Protein AF-A0A239M648-F1 (afdb_monomer_lite)

Organism: NCBI:txid1610492

pLDDT: mean 84.53, std 12.31, range [47.03, 95.81]

Radius of gyration: 14.17 Å; chains: 1; bounding box: 32×27×40 Å

Sequence (113 aa):
MEYVDLNTGFYLMGFPDYGEFKRIKQLCQDRYKHIAFAGEFGYMHEIQAKRWARSVPSGYQNYALSLDDYYNSDYIKPRPERIPKGLKSIETAIQELERKAQYKVRYVLIVRK

Secondary structure (DSSP, 8-state):
--EEE-SSSEEEEEESSHHHHHHHHHHHHHTT--EEEEEEGGG--HHHHHHHSPEETTEE--TTS-HHHHHH-TT-PPPPTT--HHHHHHHHHHHHHHHHHTS---EEEEEE-

Foldseek 3Di:
DDWADLVLQKIKDFDQDDVVLVVVVVVCVVVVWDWLDKWFLVPDDLVSLVNRWDADPLGTDQRVDDPVCVVVDPPSDHDDPDDSRSSVNVVSRQVVNCVVVVHHGTIMIMTGD

Structure (mmCIF, N/CA/C/O backbone):
data_AF-A0A239M648-F1
#
_entry.id   AF-A0A239M648-F1
#
loop_
_atom_site.group_PDB
_atom_site.id
_atom_site.type_symbol
_atom_site.label_atom_id
_atom_site.label_alt_id
_atom_site.label_comp_id
_atom_site.label_asym_id
_atom_site.label_entity_id
_atom_site.label_seq_id
_atom_site.pdbx_PDB_ins_code
_atom_site.Cartn_x
_atom_site.Cartn_y
_atom_site.Cartn_z
_atom_site.occupancy
_atom_site.B_iso_or_equiv
_atom_site.auth_seq_id
_atom_site.auth_comp_id
_atom_site.auth_asym_id
_atom_site.auth_atom_id
_atom_site.pdbx_PDB_model_num
ATOM 1 N N . MET A 1 1 ? -15.598 0.357 3.268 1.00 69.31 1 MET A N 1
ATOM 2 C CA . MET A 1 1 ? -14.183 0.600 3.612 1.00 69.31 1 MET A CA 1
ATOM 3 C C . MET A 1 1 ? -13.416 0.420 2.330 1.00 69.31 1 MET A C 1
ATOM 5 O O . MET A 1 1 ? -13.441 -0.680 1.787 1.00 69.31 1 MET A O 1
ATOM 9 N N . GLU A 1 2 ? -12.839 1.501 1.824 1.00 87.12 2 GLU A N 1
ATOM 10 C CA . GLU A 1 2 ? -12.102 1.461 0.567 1.00 87.12 2 GLU A CA 1
ATOM 11 C C . GLU A 1 2 ? -10.785 0.708 0.750 1.00 87.12 2 GLU A C 1
ATOM 13 O O . GLU A 1 2 ? -10.122 0.810 1.785 1.00 87.12 2 GLU A O 1
ATOM 18 N N . TYR A 1 3 ? -10.422 -0.074 -0.259 1.00 90.81 3 TYR A N 1
ATOM 19 C CA . TYR A 1 3 ? -9.147 -0.770 -0.321 1.00 90.81 3 TYR A CA 1
ATOM 20 C C . TYR A 1 3 ? -8.604 -0.735 -1.751 1.00 90.81 3 TYR A C 1
ATOM 22 O O . TYR A 1 3 ? -9.342 -0.577 -2.728 1.00 90.81 3 TYR A O 1
ATOM 30 N N . VAL A 1 4 ? -7.291 -0.899 -1.876 1.00 91.31 4 VAL A N 1
ATOM 31 C CA . VAL A 1 4 ? -6.619 -1.128 -3.153 1.00 91.31 4 VAL A CA 1
ATOM 32 C C . VAL A 1 4 ? -6.053 -2.537 -3.145 1.00 91.31 4 VAL A C 1
ATOM 34 O O . VAL A 1 4 ? -5.381 -2.964 -2.205 1.00 91.31 4 VAL A O 1
ATOM 37 N N . ASP A 1 5 ? -6.368 -3.277 -4.200 1.00 91.12 5 ASP A N 1
ATOM 38 C CA . ASP A 1 5 ? -5.776 -4.574 -4.469 1.00 91.12 5 ASP A CA 1
ATOM 39 C C . ASP A 1 5 ? -4.358 -4.387 -5.012 1.00 91.12 5 ASP A C 1
ATOM 41 O O . ASP A 1 5 ? -4.166 -3.808 -6.081 1.00 91.12 5 ASP A O 1
ATOM 45 N N . LEU A 1 6 ? -3.358 -4.882 -4.278 1.00 90.88 6 LEU A N 1
ATOM 46 C CA . LEU A 1 6 ? -1.962 -4.779 -4.698 1.00 90.88 6 L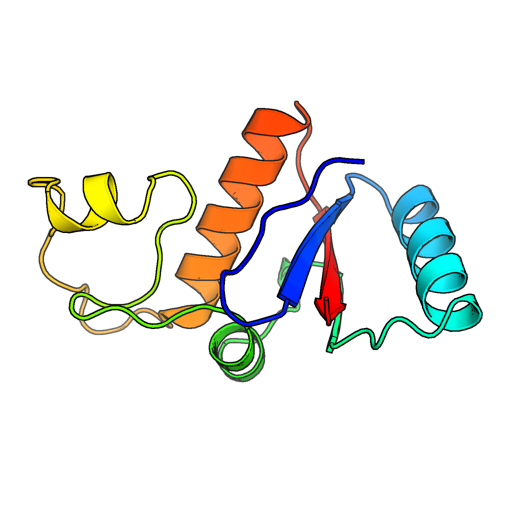EU A CA 1
ATOM 47 C C . LEU A 1 6 ? -1.594 -5.798 -5.792 1.00 90.88 6 LEU A C 1
ATOM 49 O O . LEU A 1 6 ? 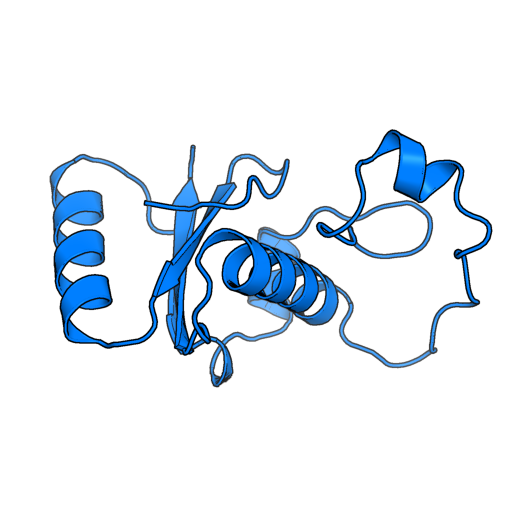-0.474 -5.792 -6.293 1.00 90.88 6 LEU A O 1
ATOM 53 N N . ASN A 1 7 ? -2.513 -6.689 -6.182 1.00 86.81 7 ASN A N 1
ATOM 54 C CA . ASN A 1 7 ? -2.298 -7.753 -7.170 1.00 86.81 7 ASN A CA 1
ATOM 55 C C . ASN A 1 7 ? -1.106 -8.674 -6.841 1.00 86.81 7 ASN A C 1
ATOM 57 O O . ASN A 1 7 ? -0.488 -9.265 -7.724 1.00 86.81 7 ASN A O 1
ATOM 61 N N . THR A 1 8 ? -0.798 -8.803 -5.551 1.00 88.38 8 THR A N 1
ATOM 62 C CA . THR A 1 8 ? 0.283 -9.629 -4.983 1.00 88.38 8 THR A CA 1
ATOM 63 C C . THR A 1 8 ? -0.223 -10.586 -3.901 1.00 88.38 8 THR A C 1
ATOM 65 O O . THR A 1 8 ? 0.564 -11.189 -3.178 1.00 88.38 8 THR A O 1
ATOM 68 N N . GLY A 1 9 ? -1.547 -10.712 -3.749 1.00 89.44 9 GLY A N 1
ATOM 69 C CA . GLY A 1 9 ? -2.155 -11.424 -2.620 1.00 89.44 9 GLY A CA 1
ATOM 70 C C . GLY A 1 9 ? -2.276 -10.573 -1.352 1.00 89.44 9 GLY A C 1
ATOM 71 O O . GLY A 1 9 ? -2.551 -11.114 -0.282 1.00 89.44 9 GLY A O 1
ATOM 72 N N . PHE A 1 10 ? -2.136 -9.250 -1.476 1.00 92.50 10 PHE A N 1
ATOM 73 C CA . PHE A 1 10 ? -2.335 -8.293 -0.392 1.00 92.50 10 PHE A CA 1
ATOM 74 C C . PHE A 1 10 ? -3.363 -7.219 -0.765 1.00 92.50 10 PHE A C 1
ATOM 76 O O . PHE A 1 10 ? -3.443 -6.792 -1.919 1.00 92.50 10 PHE A O 1
ATOM 83 N N . TYR A 1 11 ? -4.119 -6.767 0.231 1.00 93.12 11 TYR A N 1
ATOM 84 C CA . TYR A 1 11 ? -4.938 -5.561 0.169 1.00 93.12 11 TYR A CA 1
ATOM 85 C C . TYR A 1 11 ? -4.271 -4.446 0.971 1.00 93.12 11 TYR A C 1
ATOM 87 O O . TYR A 1 11 ? -3.762 -4.691 2.066 1.00 93.12 11 TYR A O 1
ATOM 95 N N . LEU A 1 12 ? -4.322 -3.227 0.441 1.00 94.56 12 LEU A N 1
ATOM 96 C CA . LEU A 1 12 ? -3.956 -2.001 1.137 1.00 94.56 12 LEU A CA 1
ATOM 97 C C . LEU A 1 12 ? -5.228 -1.268 1.566 1.00 94.56 12 LEU A C 1
ATOM 99 O O . LEU A 1 12 ? -6.079 -0.959 0.734 1.00 94.56 12 LEU A O 1
ATOM 103 N N . MET A 1 13 ? -5.330 -0.966 2.854 1.00 94.56 13 MET A N 1
ATOM 104 C CA . MET A 1 13 ? -6.359 -0.104 3.434 1.00 94.56 13 MET A CA 1
ATOM 105 C C . MET A 1 13 ? -5.691 1.157 3.979 1.00 94.56 13 MET A C 1
ATOM 107 O O . MET A 1 13 ? -4.587 1.085 4.528 1.00 94.56 13 MET A O 1
ATOM 111 N N . GLY A 1 14 ? -6.356 2.298 3.831 1.00 94.25 14 GLY A N 1
ATOM 112 C CA . GLY A 1 14 ? -5.891 3.595 4.317 1.00 94.25 14 GLY A CA 1
ATOM 113 C C . GLY A 1 14 ? -6.878 4.188 5.314 1.00 94.25 14 GLY A C 1
ATOM 114 O O . GLY A 1 14 ? -8.069 3.909 5.232 1.00 94.25 14 GLY A O 1
ATOM 115 N N . PHE A 1 15 ? -6.376 4.988 6.253 1.00 94.75 15 PHE A N 1
ATOM 116 C CA . PHE A 1 15 ? -7.182 5.646 7.280 1.00 94.75 15 PHE A CA 1
ATOM 117 C C . PHE A 1 15 ? -6.676 7.074 7.535 1.00 94.75 15 PHE A C 1
ATOM 119 O O . PHE A 1 15 ? -5.454 7.299 7.525 1.00 94.75 15 PHE A O 1
ATOM 126 N N . PRO A 1 16 ? -7.581 8.037 7.787 1.00 94.00 16 PRO A N 1
ATOM 127 C CA . PRO A 1 16 ? -7.202 9.421 8.059 1.00 94.00 16 PRO A CA 1
ATOM 128 C C . PRO A 1 16 ? -6.723 9.624 9.504 1.00 94.00 16 PRO A C 1
ATOM 130 O O . PRO A 1 16 ? -5.856 10.464 9.751 1.00 94.00 16 PRO A O 1
ATOM 133 N N . ASP A 1 17 ? -7.237 8.836 10.454 1.00 93.88 17 ASP A N 1
ATOM 134 C CA . ASP A 1 17 ? -6.943 8.942 11.882 1.00 93.88 17 ASP A CA 1
ATOM 135 C C . ASP A 1 17 ? -6.611 7.591 12.541 1.00 93.88 17 ASP A C 1
ATOM 137 O O . ASP A 1 17 ? -6.871 6.506 12.013 1.00 93.88 17 ASP A O 1
ATOM 141 N N . TYR A 1 18 ? -6.006 7.675 13.728 1.00 92.00 18 TYR A N 1
ATOM 142 C CA . TYR A 1 18 ? -5.543 6.513 14.483 1.00 92.00 18 TYR A CA 1
ATOM 143 C C . TYR A 1 18 ? -6.686 5.701 15.114 1.00 92.00 18 TYR A C 1
ATOM 145 O O . TYR A 1 18 ? -6.531 4.499 15.339 1.00 92.00 18 TYR A O 1
ATOM 153 N N . GLY A 1 19 ? -7.824 6.330 15.420 1.00 92.94 19 GLY A N 1
ATOM 154 C CA . GLY A 1 19 ? -8.952 5.683 16.085 1.00 92.94 19 GLY A CA 1
ATOM 155 C C . GLY A 1 19 ? -9.585 4.619 15.197 1.00 92.94 19 GLY A C 1
ATOM 156 O O . GLY A 1 19 ? -9.722 3.463 15.614 1.00 92.94 19 GLY A O 1
ATOM 157 N N . GLU A 1 20 ? -9.897 4.978 13.950 1.00 89.75 20 GLU A N 1
ATOM 158 C CA . GLU A 1 20 ? -10.430 4.021 12.978 1.00 89.75 20 GLU A CA 1
ATOM 159 C C . GLU A 1 20 ? -9.402 2.934 12.638 1.00 89.75 20 GLU A C 1
ATOM 161 O O . GLU A 1 20 ? -9.724 1.741 12.681 1.00 89.75 20 GLU A O 1
ATOM 166 N N . PHE A 1 21 ? -8.149 3.330 12.401 1.00 94.12 21 PHE A N 1
ATOM 167 C CA . PHE A 1 21 ? -7.047 2.403 12.153 1.00 94.12 21 PHE A CA 1
ATOM 168 C C . PHE A 1 21 ? -6.914 1.351 13.265 1.00 94.12 21 PHE A C 1
ATOM 170 O O . PHE A 1 21 ? -6.847 0.153 12.982 1.00 94.12 21 PHE A O 1
ATOM 177 N N . LYS A 1 22 ? -6.922 1.771 14.538 1.00 93.81 22 LYS A N 1
ATOM 178 C CA . LYS A 1 22 ? -6.806 0.868 15.693 1.00 93.81 22 LYS A CA 1
ATOM 179 C C . LYS A 1 22 ? -7.969 -0.122 15.747 1.00 93.81 22 LYS A C 1
ATOM 181 O O . LYS A 1 22 ? -7.742 -1.311 15.975 1.00 93.81 22 LYS A O 1
ATOM 186 N N . ARG A 1 23 ? -9.197 0.349 15.512 1.00 91.94 23 ARG A N 1
ATOM 187 C CA . ARG A 1 23 ? -10.404 -0.490 15.507 1.00 91.94 23 ARG A CA 1
ATOM 188 C C . ARG A 1 23 ? -10.326 -1.581 14.439 1.00 91.94 23 ARG A C 1
ATOM 190 O O . ARG A 1 23 ? -10.596 -2.744 14.731 1.00 91.94 23 ARG A O 1
ATOM 197 N N . ILE A 1 24 ? -9.945 -1.222 13.214 1.00 90.62 24 ILE A N 1
ATOM 198 C CA . ILE A 1 24 ? -9.860 -2.185 12.108 1.00 90.62 24 ILE A CA 1
ATOM 199 C C . ILE A 1 24 ? -8.672 -3.129 12.274 1.00 90.62 24 ILE A C 1
ATOM 201 O O . ILE A 1 24 ? -8.817 -4.327 12.041 1.00 90.62 24 ILE A O 1
ATOM 205 N N . LYS A 1 25 ? -7.528 -2.628 12.752 1.00 92.06 25 LYS A N 1
ATOM 206 C CA . LYS A 1 25 ? -6.372 -3.461 13.097 1.00 92.06 25 LYS A CA 1
ATOM 207 C C . LYS A 1 25 ? -6.767 -4.577 14.069 1.00 92.06 25 LYS A C 1
ATOM 209 O O . LYS A 1 25 ? -6.458 -5.732 13.789 1.00 92.06 25 LYS A O 1
ATOM 214 N N . GLN A 1 26 ? -7.480 -4.249 15.150 1.00 90.69 26 GLN A N 1
ATOM 215 C CA . GLN A 1 26 ? -7.949 -5.241 16.123 1.00 90.69 26 GLN A CA 1
ATOM 216 C C . GLN A 1 26 ? -8.872 -6.276 15.464 1.00 90.69 26 GLN A C 1
ATOM 218 O O . GLN A 1 26 ? -8.647 -7.475 15.577 1.00 90.69 26 GLN A O 1
ATOM 223 N N . LEU A 1 27 ? -9.844 -5.818 14.670 1.00 88.88 27 LEU A N 1
ATOM 224 C CA . LEU A 1 27 ? -10.770 -6.707 13.966 1.00 88.88 27 LEU A CA 1
ATOM 225 C C . LEU A 1 27 ? -10.061 -7.652 12.981 1.00 88.88 27 LEU A C 1
ATOM 227 O O . LEU A 1 27 ? -10.479 -8.798 12.817 1.00 88.88 27 LEU A O 1
ATOM 231 N N . CYS A 1 28 ? -8.992 -7.201 12.320 1.00 87.06 28 CYS A N 1
ATOM 232 C CA . CYS A 1 28 ? -8.174 -8.057 11.462 1.00 87.06 28 CYS A CA 1
ATOM 233 C C . CYS A 1 28 ? -7.400 -9.115 12.259 1.00 87.06 28 CYS A C 1
ATOM 235 O O . CYS A 1 28 ? -7.310 -10.251 11.792 1.00 87.06 28 CYS A O 1
ATOM 237 N N . GLN A 1 29 ? -6.887 -8.762 13.442 1.00 86.19 29 GLN A N 1
ATOM 238 C CA . GLN A 1 29 ? -6.199 -9.699 14.337 1.00 86.19 29 GLN A CA 1
ATOM 239 C C . GLN A 1 29 ? -7.150 -10.783 14.856 1.00 86.19 29 GLN A C 1
ATOM 241 O O . GLN A 1 29 ? -6.793 -11.958 14.839 1.00 86.19 29 GLN A O 1
ATOM 246 N N . ASP A 1 30 ? -8.375 -10.406 15.224 1.00 83.69 30 ASP A N 1
ATOM 247 C CA . ASP A 1 30 ? -9.356 -11.332 15.798 1.00 83.69 30 ASP A CA 1
ATOM 248 C C . ASP A 1 30 ? -9.950 -12.295 14.749 1.00 83.69 30 ASP A C 1
ATOM 250 O O . ASP A 1 30 ? -10.337 -13.415 15.070 1.00 83.69 30 ASP A O 1
ATOM 254 N N . ARG A 1 31 ? -10.030 -11.873 13.476 1.00 77.44 31 ARG A N 1
ATOM 255 C CA . ARG A 1 31 ? -10.689 -12.618 12.381 1.00 77.44 31 ARG A CA 1
ATOM 256 C C . ARG A 1 31 ? -9.747 -13.427 11.479 1.00 77.44 31 ARG A C 1
ATOM 258 O O . ARG A 1 31 ? -10.144 -13.779 10.372 1.00 77.44 31 ARG A O 1
ATOM 265 N N . TYR A 1 32 ? -8.527 -13.734 11.916 1.00 63.12 32 TYR A N 1
ATOM 266 C CA . TYR A 1 32 ? -7.544 -14.548 11.170 1.00 63.12 32 TYR A CA 1
ATOM 267 C C . TYR A 1 32 ? -6.905 -13.892 9.929 1.00 63.12 32 TYR A C 1
ATOM 269 O O . TYR A 1 32 ? -6.260 -14.582 9.137 1.00 63.12 32 TYR A O 1
ATOM 277 N N . LYS A 1 33 ? -7.012 -12.568 9.734 1.00 68.81 33 LYS A N 1
ATOM 278 C CA . LYS A 1 33 ? -6.311 -11.903 8.621 1.00 68.81 33 LYS A CA 1
ATOM 279 C C . LYS A 1 33 ? -4.861 -11.625 9.006 1.00 68.81 33 LYS A C 1
ATOM 281 O O . LYS A 1 33 ? -4.589 -10.861 9.928 1.00 68.81 33 LYS A O 1
ATOM 286 N N . HIS A 1 34 ? -3.915 -12.203 8.266 1.00 85.56 34 HIS A N 1
ATOM 287 C CA . HIS A 1 34 ? -2.495 -11.936 8.483 1.00 85.56 34 HIS A CA 1
ATOM 288 C C . HIS A 1 34 ? -2.164 -10.485 8.101 1.00 85.56 34 HIS A C 1
ATOM 290 O O . HIS A 1 34 ? -2.153 -10.121 6.920 1.00 85.56 34 HIS A O 1
ATOM 296 N N . ILE A 1 35 ? -1.870 -9.662 9.107 1.00 90.38 35 ILE A N 1
ATOM 297 C CA . ILE A 1 35 ? -1.416 -8.282 8.934 1.00 90.38 35 ILE A CA 1
ATOM 298 C C . ILE A 1 35 ? 0.062 -8.311 8.553 1.00 90.38 35 ILE A C 1
ATOM 300 O O . ILE A 1 35 ? 0.911 -8.730 9.334 1.00 90.38 35 ILE A O 1
ATOM 304 N N . ALA A 1 36 ? 0.372 -7.869 7.339 1.00 90.50 36 ALA A N 1
ATOM 305 C CA . ALA A 1 36 ? 1.743 -7.744 6.862 1.00 90.50 36 ALA A CA 1
ATOM 306 C C . ALA A 1 36 ? 2.381 -6.410 7.280 1.00 90.50 36 ALA A C 1
ATOM 308 O O . ALA A 1 36 ? 3.585 -6.352 7.522 1.00 90.50 36 ALA A O 1
ATOM 309 N N . PHE A 1 37 ? 1.571 -5.354 7.396 1.00 92.62 37 PHE A N 1
ATOM 310 C CA . PHE A 1 37 ? 1.991 -4.044 7.889 1.00 92.62 37 PHE A CA 1
ATOM 311 C C . PHE A 1 37 ? 0.831 -3.315 8.558 1.00 92.62 37 PHE A C 1
ATOM 313 O O . PHE A 1 37 ? -0.299 -3.387 8.079 1.00 92.62 37 PHE A O 1
ATOM 320 N N . ALA A 1 38 ? 1.124 -2.582 9.629 1.00 94.06 38 ALA A N 1
ATOM 321 C CA . ALA A 1 38 ? 0.175 -1.704 10.300 1.00 94.06 38 ALA A CA 1
ATOM 322 C C . ALA A 1 38 ? 0.927 -0.518 10.908 1.00 94.06 38 ALA A C 1
ATOM 324 O O . ALA A 1 38 ? 1.646 -0.693 11.893 1.00 94.06 38 ALA A O 1
ATOM 325 N N . GLY A 1 39 ? 0.743 0.679 10.362 1.00 94.19 39 GLY A N 1
ATOM 326 C CA . GLY A 1 39 ? 1.409 1.872 10.881 1.00 94.19 39 GLY A CA 1
ATOM 327 C C . GLY A 1 39 ? 1.197 3.096 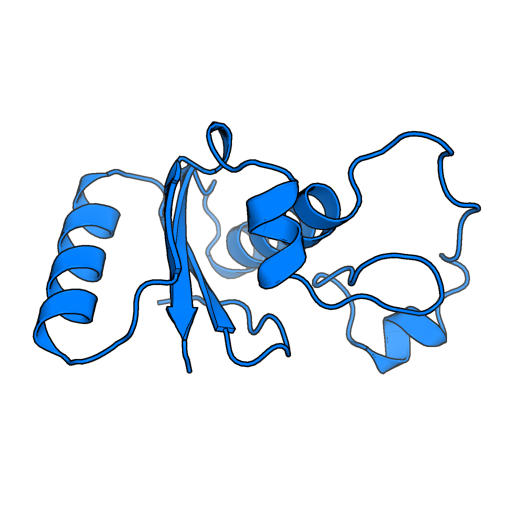10.006 1.00 94.19 39 GLY A C 1
ATOM 328 O O . GLY A 1 39 ? 0.450 3.052 9.029 1.00 94.19 39 GLY A O 1
ATOM 329 N N . GLU A 1 40 ? 1.856 4.198 10.355 1.00 94.00 40 GLU A N 1
ATOM 330 C CA . GLU A 1 40 ? 1.867 5.378 9.490 1.00 94.00 40 GLU A CA 1
ATOM 331 C C . GLU A 1 40 ? 2.691 5.104 8.237 1.00 94.00 40 GLU A C 1
ATOM 333 O O . GLU A 1 40 ? 3.766 4.501 8.302 1.00 94.00 40 GLU A O 1
ATOM 338 N N . PHE A 1 41 ? 2.199 5.579 7.094 1.00 89.56 41 PHE A N 1
ATOM 339 C CA . PHE A 1 41 ? 2.899 5.406 5.823 1.00 89.56 41 PHE A CA 1
ATOM 340 C C . PHE A 1 41 ? 4.306 6.022 5.849 1.00 89.56 41 PHE A C 1
ATOM 342 O O . PHE A 1 41 ? 5.237 5.435 5.304 1.00 89.56 41 PHE A O 1
ATOM 349 N N . GLY A 1 42 ? 4.487 7.147 6.550 1.00 88.50 42 GLY A N 1
ATOM 350 C CA . GLY A 1 42 ? 5.786 7.815 6.686 1.00 88.50 42 GLY A CA 1
ATOM 351 C C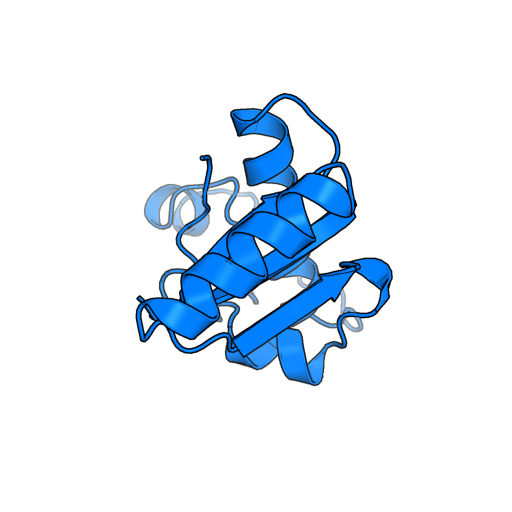 . GLY A 1 42 ? 6.881 6.966 7.347 1.00 88.50 42 GLY A C 1
ATOM 352 O O . GLY A 1 42 ? 8.058 7.259 7.162 1.00 88.50 42 GLY A O 1
ATOM 353 N N . TYR A 1 43 ? 6.517 5.899 8.068 1.00 90.88 43 TYR A N 1
ATOM 354 C CA . TYR A 1 43 ? 7.461 4.950 8.673 1.00 90.88 43 TYR A CA 1
ATOM 355 C C . TYR A 1 43 ? 7.636 3.659 7.860 1.00 90.88 43 TYR A C 1
ATOM 357 O O . TYR A 1 43 ? 8.324 2.740 8.301 1.00 90.88 43 TYR A O 1
ATOM 365 N N . MET A 1 44 ? 7.014 3.545 6.684 1.00 91.19 44 MET A N 1
ATOM 366 C CA . MET A 1 44 ? 7.194 2.380 5.824 1.00 91.19 44 MET A CA 1
ATOM 367 C C . MET A 1 44 ? 8.567 2.423 5.154 1.00 91.19 44 MET A C 1
ATOM 369 O O . MET A 1 44 ? 8.940 3.405 4.513 1.00 91.19 44 MET A O 1
ATOM 373 N N . HIS A 1 45 ? 9.313 1.325 5.250 1.00 90.12 45 HIS A N 1
ATOM 374 C CA . HIS A 1 45 ? 10.613 1.213 4.598 1.00 90.12 45 HIS A CA 1
ATOM 375 C C . HIS A 1 45 ? 10.510 0.593 3.204 1.00 90.12 45 HIS A C 1
ATOM 377 O O . HIS A 1 45 ? 9.647 -0.239 2.923 1.00 90.12 45 HIS A O 1
ATOM 383 N N . GLU A 1 46 ? 11.475 0.908 2.342 1.00 89.50 46 GLU A N 1
ATOM 384 C CA . GLU A 1 46 ? 11.539 0.352 0.987 1.00 89.50 46 GLU A CA 1
ATOM 385 C C . GLU A 1 46 ? 11.543 -1.177 0.970 1.00 89.50 46 GLU A C 1
ATOM 387 O O . GLU A 1 46 ? 10.805 -1.797 0.207 1.00 89.50 46 GLU A O 1
ATOM 392 N N . ILE A 1 47 ? 12.360 -1.804 1.818 1.00 88.75 47 ILE A N 1
ATOM 393 C CA . ILE A 1 47 ? 12.472 -3.267 1.865 1.00 88.75 47 ILE A CA 1
ATOM 394 C C . ILE A 1 47 ? 11.140 -3.941 2.209 1.00 88.75 47 ILE A C 1
ATOM 396 O O . ILE A 1 47 ? 10.879 -5.056 1.765 1.00 88.75 47 ILE A O 1
ATOM 400 N N . GLN A 1 48 ? 10.301 -3.255 2.982 1.00 90.12 48 GLN A N 1
ATOM 401 C CA . GLN A 1 48 ? 8.961 -3.694 3.331 1.00 90.12 48 GLN A CA 1
ATOM 402 C C . GLN A 1 48 ? 8.019 -3.495 2.140 1.00 90.12 48 GLN A C 1
ATOM 404 O O . GLN A 1 48 ? 7.427 -4.462 1.668 1.00 90.12 48 GLN A O 1
ATOM 409 N N . ALA A 1 49 ? 7.973 -2.282 1.581 1.00 90.12 49 ALA A N 1
ATOM 410 C CA . ALA A 1 49 ? 7.127 -1.946 0.438 1.00 90.12 49 ALA A CA 1
ATOM 411 C C . ALA A 1 49 ? 7.351 -2.878 -0.766 1.00 90.12 49 ALA A C 1
ATOM 413 O O . ALA A 1 49 ? 6.388 -3.339 -1.380 1.00 90.12 49 ALA A O 1
ATOM 414 N N . LYS A 1 50 ? 8.606 -3.250 -1.058 1.00 90.38 50 LYS A N 1
ATOM 415 C CA . LYS A 1 50 ? 8.949 -4.195 -2.136 1.00 90.38 50 LYS A CA 1
ATOM 416 C C . LYS A 1 50 ? 8.333 -5.588 -1.980 1.00 90.38 50 LYS A C 1
ATOM 418 O O . LYS A 1 50 ? 8.174 -6.279 -2.979 1.00 90.38 50 LYS A O 1
ATOM 423 N N . ARG A 1 51 ? 8.011 -6.022 -0.756 1.00 89.75 51 ARG A N 1
ATOM 424 C CA . ARG A 1 51 ? 7.397 -7.340 -0.506 1.00 89.75 51 ARG A CA 1
ATOM 425 C C . ARG A 1 51 ? 5.925 -7.386 -0.906 1.00 89.75 51 ARG A C 1
ATOM 427 O O . ARG A 1 51 ? 5.403 -8.472 -1.132 1.00 89.75 51 ARG A O 1
ATOM 434 N N . TRP A 1 52 ? 5.263 -6.233 -0.957 1.00 90.56 52 TRP A N 1
ATOM 435 C CA . TRP A 1 52 ? 3.817 -6.140 -1.173 1.00 90.56 52 TRP A CA 1
ATOM 436 C C . TRP A 1 52 ? 3.462 -5.456 -2.488 1.00 90.56 52 TRP A C 1
ATOM 438 O O . TRP A 1 52 ? 2.412 -5.742 -3.055 1.00 90.56 52 TRP A O 1
ATOM 448 N N . ALA A 1 53 ? 4.330 -4.586 -3.001 1.00 90.00 53 ALA A N 1
ATOM 449 C CA . ALA A 1 53 ? 4.152 -3.957 -4.299 1.00 90.00 53 ALA A CA 1
ATOM 450 C C . ALA A 1 53 ? 4.524 -4.907 -5.449 1.00 90.00 53 ALA A C 1
ATOM 452 O O . ALA A 1 53 ? 5.590 -5.526 -5.443 1.00 90.00 53 ALA A O 1
ATOM 453 N N . ARG A 1 54 ? 3.676 -4.978 -6.482 1.00 86.19 54 ARG A N 1
ATOM 454 C CA . ARG A 1 54 ? 3.965 -5.734 -7.707 1.00 86.19 54 ARG A CA 1
ATOM 455 C C . ARG A 1 54 ? 5.064 -5.048 -8.524 1.00 86.19 54 ARG A C 1
ATOM 457 O O . ARG A 1 54 ? 4.965 -3.865 -8.849 1.00 86.19 54 ARG A O 1
ATOM 464 N N . SER A 1 55 ? 6.091 -5.808 -8.903 1.00 83.94 55 SER A N 1
ATOM 465 C CA . SER A 1 55 ? 7.069 -5.383 -9.912 1.00 83.94 55 SER A CA 1
ATOM 466 C C . SER A 1 55 ? 6.530 -5.623 -11.326 1.00 83.94 55 SER A C 1
ATOM 468 O O . SER A 1 55 ? 5.878 -6.633 -11.588 1.00 83.94 55 SER A O 1
ATOM 470 N N . VAL A 1 56 ? 6.825 -4.696 -12.232 1.00 81.12 56 VAL A N 1
ATOM 471 C CA . VAL A 1 56 ? 6.445 -4.710 -13.655 1.00 81.12 56 VAL A CA 1
ATOM 472 C C . VAL A 1 56 ? 7.690 -4.430 -14.512 1.00 81.12 56 VAL A C 1
ATOM 474 O O . VAL A 1 56 ? 8.661 -3.876 -13.994 1.00 81.12 56 VAL A O 1
ATOM 477 N N . PRO A 1 57 ? 7.718 -4.780 -15.812 1.00 74.56 57 PRO A N 1
ATOM 478 C CA . PRO A 1 57 ? 8.890 -4.600 -16.679 1.00 74.56 57 PRO A CA 1
ATOM 479 C C . PRO A 1 57 ? 9.552 -3.212 -16.606 1.00 74.56 57 PRO A C 1
ATOM 481 O O . PRO A 1 57 ? 10.776 -3.100 -16.530 1.00 74.56 57 PRO A O 1
ATOM 484 N N . SER A 1 58 ? 8.773 -2.134 -16.530 1.00 70.12 58 SER A N 1
ATOM 485 C CA . SER A 1 58 ? 9.265 -0.751 -16.425 1.00 70.12 58 SER A CA 1
ATOM 486 C C . SER A 1 58 ? 9.649 -0.329 -14.996 1.00 70.12 58 SER A C 1
ATOM 488 O O . SER A 1 58 ? 10.371 0.655 -14.822 1.00 70.12 58 SER A O 1
ATOM 490 N N . GLY A 1 59 ? 9.306 -1.099 -13.961 1.00 79.25 59 GLY A N 1
ATOM 491 C CA . GLY A 1 59 ? 9.602 -0.777 -12.566 1.00 79.25 59 GLY A CA 1
ATOM 492 C C . GLY A 1 59 ? 8.641 -1.446 -11.589 1.00 79.25 59 GLY A C 1
ATOM 493 O O . GLY A 1 59 ? 8.693 -2.653 -11.387 1.00 79.25 59 GLY A O 1
ATOM 494 N N . TYR A 1 60 ? 7.818 -0.646 -10.920 1.00 83.62 60 TYR A N 1
ATOM 495 C CA . TYR A 1 60 ? 6.789 -1.131 -10.002 1.00 83.62 60 TYR A CA 1
ATOM 496 C C . TYR A 1 60 ? 5.440 -0.545 -10.412 1.00 83.62 60 TYR A C 1
ATOM 498 O O . TYR A 1 60 ? 5.388 0.491 -11.078 1.00 83.62 60 TYR A O 1
ATOM 506 N N . GLN A 1 61 ? 4.369 -1.239 -10.036 1.00 85.50 61 GLN A N 1
ATOM 507 C CA . GLN A 1 61 ? 3.009 -0.919 -10.451 1.00 85.50 61 GLN A CA 1
ATOM 508 C C . GLN A 1 61 ? 2.616 0.514 -10.066 1.00 85.50 61 GLN A C 1
ATOM 510 O O . GLN A 1 61 ? 2.801 0.922 -8.918 1.00 85.50 61 GLN A O 1
ATOM 515 N N . ASN A 1 62 ? 2.022 1.247 -11.008 1.00 86.31 62 ASN A N 1
ATOM 516 C CA . ASN A 1 62 ? 1.222 2.429 -10.701 1.00 86.31 62 ASN A CA 1
ATOM 517 C C . ASN A 1 62 ? -0.240 1.984 -10.568 1.00 86.31 62 ASN A C 1
ATOM 519 O O . ASN A 1 62 ? -0.821 1.513 -11.543 1.00 86.31 62 ASN A O 1
ATOM 523 N N . TYR A 1 63 ? -0.817 2.083 -9.372 1.00 85.75 63 TYR A N 1
ATOM 524 C CA . TYR A 1 63 ? -2.177 1.591 -9.107 1.00 85.75 63 TYR A CA 1
ATOM 525 C C . TYR A 1 63 ? -3.285 2.575 -9.496 1.00 85.75 63 TYR A C 1
ATOM 527 O O . TYR A 1 63 ? -4.455 2.214 -9.422 1.00 85.75 63 TYR A O 1
ATOM 535 N N . ALA A 1 64 ? -2.935 3.789 -9.932 1.00 81.94 64 ALA A N 1
ATOM 536 C CA . ALA A 1 64 ? -3.902 4.726 -10.504 1.00 81.94 64 ALA A CA 1
ATOM 537 C C . ALA A 1 64 ? -4.345 4.331 -11.928 1.00 81.94 64 ALA A C 1
ATOM 539 O O . ALA A 1 64 ? -5.320 4.873 -12.439 1.00 81.94 64 ALA A O 1
ATOM 540 N N . LEU A 1 65 ? -3.630 3.404 -12.576 1.00 78.94 65 LEU A N 1
ATOM 541 C CA . LEU A 1 65 ? -3.948 2.878 -13.904 1.00 78.94 65 LEU A CA 1
ATOM 542 C C . LEU A 1 65 ? -4.275 1.387 -13.809 1.00 78.94 65 LEU A C 1
ATOM 544 O O . LEU A 1 65 ? -3.699 0.668 -12.983 1.00 78.94 65 LEU A O 1
ATOM 548 N N . SER A 1 66 ? -5.164 0.910 -14.684 1.00 76.88 66 SER A N 1
ATOM 549 C CA . SER A 1 66 ? -5.327 -0.530 -14.882 1.00 76.88 66 SER A CA 1
ATOM 550 C C . SER A 1 66 ? -4.027 -1.132 -15.432 1.00 76.88 66 SER A C 1
ATOM 552 O O . SER A 1 66 ? -3.153 -0.420 -15.929 1.00 76.88 66 SER A O 1
ATOM 554 N N . LEU A 1 67 ? -3.857 -2.450 -15.316 1.00 75.31 67 LEU A N 1
ATOM 555 C CA . LEU A 1 67 ? -2.636 -3.100 -15.796 1.00 75.31 67 LEU A CA 1
ATOM 556 C C . LEU A 1 67 ? -2.488 -2.974 -17.320 1.00 75.31 67 LEU A C 1
ATOM 558 O O . LEU A 1 67 ? -1.383 -2.729 -17.800 1.00 75.31 67 LEU A O 1
ATOM 562 N N . ASP A 1 68 ? -3.593 -3.096 -18.052 1.00 77.56 68 ASP A N 1
ATOM 563 C CA . ASP A 1 68 ? -3.608 -2.961 -19.508 1.00 77.56 68 ASP A CA 1
ATOM 564 C C . ASP A 1 68 ? -3.297 -1.519 -19.917 1.00 77.56 68 ASP A C 1
ATOM 566 O O . ASP A 1 68 ? -2.426 -1.291 -20.755 1.00 77.56 68 ASP A O 1
ATOM 570 N N . ASP A 1 69 ? -3.908 -0.532 -19.253 1.00 76.06 69 ASP A N 1
ATOM 571 C CA . ASP A 1 69 ? -3.605 0.882 -19.499 1.00 76.06 69 ASP A CA 1
ATOM 572 C C . ASP A 1 69 ? -2.153 1.210 -19.155 1.00 76.06 69 ASP A C 1
ATOM 574 O O . ASP A 1 69 ? -1.501 1.967 -19.863 1.00 76.06 69 ASP A O 1
ATOM 578 N N . TYR A 1 70 ? -1.609 0.620 -18.088 1.00 73.19 70 TYR A N 1
ATOM 579 C CA . TYR A 1 70 ? -0.218 0.827 -17.703 1.00 73.19 70 TYR A CA 1
ATOM 580 C C . TYR A 1 70 ? 0.747 0.384 -18.810 1.00 73.19 70 TYR A C 1
ATOM 582 O O . TYR A 1 70 ? 1.688 1.114 -19.121 1.00 73.19 70 TYR A O 1
ATOM 590 N N . TYR A 1 71 ? 0.504 -0.782 -19.420 1.00 73.75 71 TYR A N 1
ATOM 591 C CA . TYR A 1 71 ? 1.326 -1.298 -20.519 1.00 73.75 71 TYR A CA 1
ATOM 592 C C . TYR A 1 71 ? 1.125 -0.551 -21.836 1.00 73.75 71 TYR A C 1
ATOM 594 O O . TYR A 1 71 ? 2.079 -0.427 -22.600 1.00 73.75 71 TYR A O 1
ATOM 602 N N . ASN A 1 72 ? -0.083 -0.047 -22.082 1.00 73.25 72 ASN A N 1
ATOM 603 C CA . ASN A 1 72 ? -0.429 0.667 -23.309 1.00 73.25 72 ASN A CA 1
ATOM 604 C C . ASN A 1 72 ? -0.190 2.182 -23.224 1.00 73.25 72 ASN A C 1
ATOM 606 O O . ASN A 1 72 ? -0.310 2.878 -24.228 1.00 73.25 72 ASN A O 1
ATOM 610 N N . SER A 1 73 ? 0.125 2.718 -22.043 1.00 62.66 73 SER A N 1
ATOM 611 C CA . SER A 1 73 ? 0.353 4.150 -21.874 1.00 62.66 73 SER A CA 1
ATOM 612 C C . SER A 1 73 ? 1.727 4.580 -22.399 1.00 62.66 73 SER A C 1
ATOM 614 O O . SER A 1 73 ? 2.758 4.046 -21.993 1.00 62.66 73 SER A O 1
ATOM 616 N N . ASP A 1 74 ? 1.764 5.670 -23.171 1.00 57.16 74 ASP A N 1
ATOM 617 C CA . ASP A 1 74 ? 2.994 6.413 -23.518 1.00 57.16 74 ASP A CA 1
ATOM 618 C C . ASP A 1 74 ? 3.712 7.009 -22.278 1.00 57.16 74 ASP A C 1
ATOM 620 O O . ASP A 1 74 ? 4.754 7.658 -22.373 1.00 57.16 74 ASP A O 1
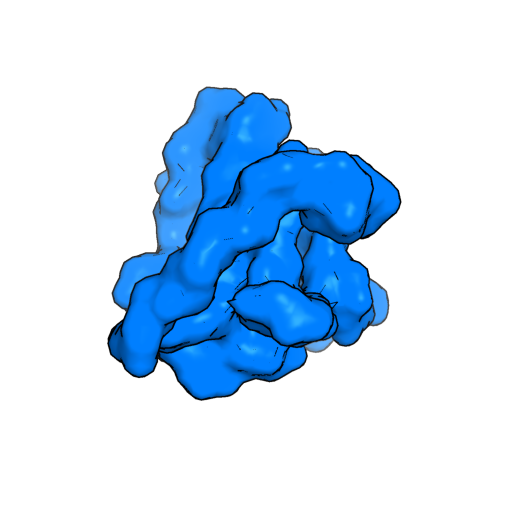ATOM 624 N N . TYR A 1 75 ? 3.168 6.783 -21.075 1.00 52.81 75 TYR A N 1
ATOM 625 C CA . TYR A 1 75 ? 3.707 7.192 -19.779 1.00 52.81 75 TYR A CA 1
ATOM 626 C C . TYR A 1 75 ? 4.886 6.346 -19.285 1.00 52.81 75 TYR A C 1
ATOM 628 O O . TYR A 1 75 ? 5.339 6.563 -18.154 1.00 52.81 75 TYR A O 1
ATOM 636 N N . ILE A 1 76 ? 5.440 5.438 -20.097 1.00 59.94 76 ILE A N 1
ATOM 637 C CA . ILE A 1 76 ? 6.731 4.791 -19.813 1.00 59.94 76 ILE A CA 1
ATOM 638 C C . ILE A 1 76 ? 7.853 5.839 -19.957 1.00 59.94 76 ILE A C 1
ATOM 640 O O . ILE A 1 76 ? 8.695 5.797 -20.850 1.00 59.94 76 ILE A O 1
ATOM 644 N N . LYS A 1 77 ? 7.872 6.825 -19.054 1.00 55.66 77 LYS A N 1
ATOM 645 C CA . LYS A 1 77 ? 8.997 7.738 -18.874 1.00 55.66 77 LYS A CA 1
ATOM 646 C C . LYS A 1 77 ? 10.212 6.924 -18.414 1.00 55.66 77 LYS A C 1
ATOM 648 O O . LYS A 1 77 ? 10.054 5.967 -17.646 1.00 55.66 77 LYS A O 1
ATOM 653 N N . PRO A 1 78 ? 11.429 7.295 -18.845 1.00 51.66 78 PRO A N 1
ATOM 654 C CA . PRO A 1 78 ? 12.641 6.597 -18.448 1.00 51.66 78 PRO A CA 1
ATOM 655 C C . PRO A 1 78 ? 12.780 6.587 -16.922 1.00 51.66 78 PRO A C 1
ATOM 657 O O . PRO A 1 78 ? 12.456 7.556 -16.232 1.00 51.66 78 PRO A O 1
ATOM 660 N N . ARG A 1 79 ? 13.238 5.448 -16.394 1.00 54.12 79 ARG A N 1
ATOM 661 C CA . ARG A 1 79 ? 13.418 5.218 -14.957 1.00 54.12 79 ARG A CA 1
ATOM 662 C C . ARG A 1 79 ? 14.322 6.309 -14.360 1.00 54.12 79 ARG A C 1
ATOM 664 O O . ARG A 1 79 ? 15.461 6.417 -14.805 1.00 54.12 79 ARG A O 1
ATOM 671 N N . PRO A 1 80 ? 13.911 7.038 -13.309 1.00 47.03 80 PRO A N 1
ATOM 672 C CA . PRO A 1 80 ? 14.870 7.795 -12.516 1.00 47.03 80 PRO A CA 1
ATOM 673 C C . PRO A 1 80 ? 15.825 6.810 -11.821 1.00 47.03 80 PRO A C 1
ATOM 675 O O . PRO A 1 80 ? 15.392 5.860 -11.164 1.00 47.03 80 PRO A O 1
ATOM 678 N N . GLU A 1 81 ? 17.131 7.022 -11.983 1.00 53.03 81 GLU A N 1
ATOM 679 C CA . GLU A 1 81 ? 18.189 6.043 -11.680 1.00 53.03 81 GLU A CA 1
ATOM 680 C C . GLU A 1 81 ? 18.371 5.706 -10.187 1.00 53.03 81 GLU A C 1
ATOM 682 O O . GLU A 1 81 ? 19.129 4.798 -9.855 1.00 53.03 81 GLU A O 1
ATOM 687 N N . ARG A 1 82 ? 17.684 6.393 -9.261 1.00 50.88 82 ARG A N 1
ATOM 688 C CA . ARG A 1 82 ? 17.957 6.275 -7.812 1.00 50.88 82 ARG A CA 1
ATOM 689 C C . ARG A 1 82 ? 16.742 6.245 -6.878 1.00 50.88 82 ARG A C 1
ATOM 691 O O . ARG A 1 82 ? 16.919 6.389 -5.673 1.00 50.88 82 ARG A O 1
ATOM 698 N N . ILE A 1 83 ? 15.519 6.043 -7.375 1.00 51.19 83 ILE A N 1
ATOM 699 C CA . ILE A 1 83 ? 14.341 6.019 -6.485 1.00 51.19 83 ILE A CA 1
ATOM 700 C C . ILE A 1 83 ? 14.076 4.593 -5.965 1.00 51.19 83 ILE A C 1
ATOM 702 O O . ILE A 1 83 ? 14.007 3.660 -6.771 1.00 51.19 83 ILE A O 1
ATOM 706 N N . PRO A 1 84 ? 13.883 4.407 -4.645 1.00 58.59 84 PRO A N 1
ATOM 707 C CA . PRO A 1 84 ? 13.291 3.204 -4.065 1.00 58.59 84 PRO A CA 1
ATOM 708 C C . PRO A 1 84 ? 11.910 2.946 -4.700 1.00 58.59 84 PRO A C 1
ATOM 710 O O . PRO A 1 84 ? 10.955 3.698 -4.508 1.00 58.59 84 PRO A O 1
ATOM 713 N N . LYS A 1 85 ? 11.822 1.939 -5.568 1.00 79.38 85 LYS A N 1
ATOM 714 C CA . LYS A 1 85 ? 10.683 1.755 -6.473 1.00 79.38 85 LYS A CA 1
ATOM 715 C C . LYS A 1 85 ? 9.458 1.101 -5.802 1.00 79.38 85 LYS A C 1
ATOM 717 O O . LYS A 1 85 ? 8.344 1.284 -6.286 1.00 79.38 85 LYS A O 1
ATOM 722 N N . GLY A 1 86 ? 9.639 0.384 -4.692 1.00 87.50 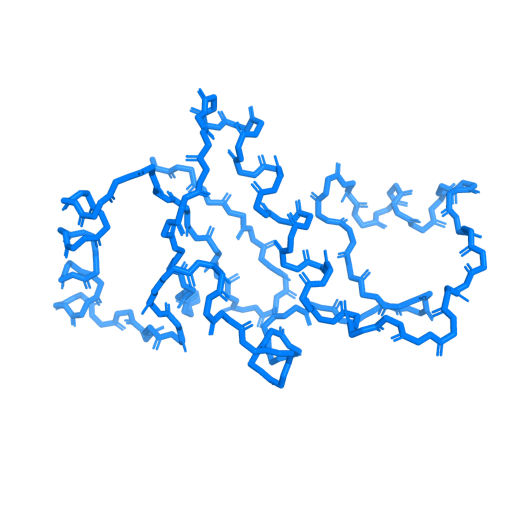86 GLY A N 1
ATOM 723 C CA . GLY A 1 86 ? 8.557 -0.246 -3.930 1.00 87.50 86 GLY A CA 1
ATOM 724 C C . GLY A 1 86 ? 7.687 0.778 -3.202 1.00 87.50 86 GLY A C 1
ATOM 725 O O . GLY A 1 86 ? 6.466 0.757 -3.348 1.00 87.50 86 GLY A O 1
ATOM 726 N N . LEU A 1 87 ? 8.305 1.718 -2.481 1.00 90.38 87 LEU A N 1
ATOM 727 C CA . LEU A 1 87 ? 7.595 2.800 -1.797 1.00 90.38 87 LEU A CA 1
ATOM 728 C C . LEU A 1 87 ? 6.816 3.663 -2.771 1.00 90.38 87 LEU A C 1
ATOM 730 O O . LEU A 1 87 ? 5.672 3.996 -2.487 1.00 90.38 87 LEU A O 1
ATOM 734 N N . LYS A 1 88 ? 7.391 3.967 -3.941 1.00 88.50 88 LYS A N 1
ATOM 735 C CA . LYS A 1 88 ? 6.689 4.770 -4.945 1.00 88.50 88 LYS A CA 1
ATOM 736 C C . LYS A 1 88 ? 5.413 4.088 -5.435 1.00 88.50 88 LYS A C 1
ATOM 738 O O . LYS A 1 88 ? 4.396 4.740 -5.632 1.00 88.50 88 LYS A O 1
ATOM 743 N N . SER A 1 89 ? 5.454 2.769 -5.593 1.00 90.44 89 SER A N 1
ATOM 744 C CA . SER A 1 89 ? 4.284 1.976 -5.970 1.00 90.44 89 SER A CA 1
ATOM 745 C C . SER A 1 89 ? 3.208 2.002 -4.886 1.00 90.44 89 SER A C 1
ATOM 747 O O . SER A 1 89 ? 2.051 2.288 -5.187 1.00 90.44 89 SER A O 1
ATOM 749 N N . ILE A 1 90 ? 3.582 1.807 -3.617 1.00 93.50 90 ILE A N 1
ATOM 750 C CA . ILE A 1 90 ? 2.636 1.928 -2.498 1.00 93.50 90 ILE A CA 1
ATOM 751 C C . ILE A 1 90 ? 2.085 3.355 -2.384 1.00 93.50 90 ILE A C 1
ATOM 753 O O . ILE A 1 90 ? 0.892 3.517 -2.162 1.00 93.50 90 ILE A O 1
ATOM 757 N N . GLU A 1 91 ? 2.899 4.386 -2.616 1.00 92.31 91 GLU A N 1
ATOM 758 C CA . GLU A 1 91 ? 2.445 5.780 -2.656 1.00 92.31 91 GLU A CA 1
ATOM 759 C C . GLU A 1 91 ? 1.353 5.978 -3.716 1.00 92.31 91 GLU A C 1
ATOM 761 O O . GLU A 1 91 ? 0.329 6.587 -3.425 1.00 92.31 91 GLU A O 1
ATOM 766 N N . THR A 1 92 ? 1.505 5.402 -4.916 1.00 91.94 92 THR A N 1
ATOM 767 C CA . THR A 1 92 ? 0.442 5.475 -5.938 1.00 91.94 92 THR A CA 1
ATOM 768 C C . THR A 1 92 ? -0.830 4.728 -5.529 1.00 91.94 92 THR A C 1
ATOM 770 O O . THR A 1 92 ? -1.929 5.183 -5.833 1.00 91.94 92 THR A O 1
ATOM 773 N N . ALA A 1 93 ? -0.709 3.617 -4.791 1.00 92.94 93 ALA A N 1
ATOM 774 C CA . ALA A 1 93 ? -1.866 2.923 -4.224 1.00 92.94 93 ALA A CA 1
ATOM 775 C C . ALA A 1 93 ? -2.572 3.774 -3.161 1.00 92.94 93 ALA A C 1
ATOM 777 O O . ALA A 1 93 ? -3.798 3.783 -3.095 1.00 92.94 93 ALA A O 1
ATOM 778 N N . ILE A 1 94 ? -1.807 4.507 -2.348 1.00 93.81 94 ILE A N 1
ATOM 779 C CA . ILE A 1 94 ? -2.345 5.445 -1.361 1.00 93.81 94 ILE A CA 1
ATOM 780 C C . ILE A 1 94 ? -3.057 6.601 -2.059 1.00 93.81 94 ILE A C 1
ATOM 782 O O . ILE A 1 94 ? -4.186 6.895 -1.701 1.00 93.81 94 ILE A O 1
ATOM 786 N N . GLN A 1 95 ? -2.462 7.204 -3.087 1.00 92.94 95 GLN A N 1
ATOM 787 C CA . GLN A 1 95 ? -3.107 8.276 -3.856 1.00 92.94 95 GLN A CA 1
ATOM 788 C C . GLN A 1 95 ? -4.434 7.816 -4.472 1.00 92.94 95 GLN A C 1
ATOM 790 O O . GLN A 1 95 ? -5.423 8.547 -4.447 1.00 92.94 95 GLN A O 1
ATOM 795 N N . GLU A 1 96 ? -4.486 6.582 -4.975 1.00 92.44 96 GLU A N 1
ATOM 796 C CA . GLU A 1 96 ? -5.725 5.997 -5.487 1.00 92.44 96 GLU A CA 1
ATOM 797 C C . GLU A 1 96 ? -6.760 5.756 -4.374 1.00 92.44 96 GLU A C 1
ATOM 799 O O . GLU A 1 96 ? -7.951 5.995 -4.575 1.00 92.44 96 GLU A O 1
ATOM 804 N N . LEU A 1 97 ? -6.326 5.342 -3.178 1.00 93.19 97 LEU A N 1
ATOM 805 C CA . LEU A 1 97 ? -7.197 5.265 -2.000 1.00 93.19 97 LEU A CA 1
ATOM 806 C C . LEU A 1 97 ? -7.739 6.633 -1.598 1.00 93.19 97 LEU A C 1
ATOM 808 O O . LEU A 1 97 ? -8.936 6.752 -1.364 1.00 93.19 97 LEU A O 1
ATOM 812 N N . GLU A 1 98 ? -6.891 7.657 -1.538 1.00 94.00 98 GLU A N 1
ATOM 813 C CA . GLU A 1 98 ? -7.290 9.027 -1.203 1.00 94.00 98 GLU A CA 1
ATOM 814 C C . GLU A 1 98 ? -8.320 9.556 -2.207 1.00 94.00 98 GLU A C 1
ATOM 816 O O . GLU A 1 98 ? -9.324 10.152 -1.817 1.00 94.00 98 GLU A O 1
ATOM 821 N N . ARG A 1 99 ? -8.129 9.256 -3.499 1.00 91.88 99 ARG A N 1
ATOM 822 C CA . ARG A 1 99 ? -9.079 9.592 -4.566 1.00 91.88 99 ARG A CA 1
ATOM 823 C C . ARG A 1 99 ? -10.423 8.882 -4.393 1.00 91.88 99 ARG A C 1
ATOM 825 O O . ARG A 1 99 ? -11.460 9.509 -4.585 1.00 91.88 99 ARG A O 1
ATOM 832 N N . LYS A 1 100 ? -10.435 7.594 -4.040 1.00 91.50 100 LYS A N 1
ATOM 833 C CA . LYS A 1 100 ? -11.680 6.833 -3.814 1.00 91.50 100 LYS A CA 1
ATOM 834 C C . LYS A 1 100 ? -12.402 7.265 -2.543 1.00 91.50 100 LYS A C 1
ATOM 836 O O . LYS A 1 100 ? -13.615 7.432 -2.547 1.00 91.50 100 LYS A O 1
ATOM 841 N N . ALA A 1 101 ? -11.647 7.442 -1.466 1.00 89.94 101 ALA A N 1
ATOM 842 C CA . ALA A 1 101 ? -12.179 7.655 -0.131 1.00 89.94 101 ALA A CA 1
ATOM 843 C C . ALA A 1 101 ? -12.426 9.137 0.201 1.00 89.94 101 ALA A C 1
ATOM 845 O O . ALA A 1 101 ? -13.083 9.430 1.197 1.00 89.94 101 ALA A O 1
ATOM 846 N N . GLN A 1 102 ? -11.939 10.061 -0.638 1.00 92.44 102 GLN A N 1
ATOM 847 C CA . GLN A 1 102 ? -12.108 11.514 -0.504 1.00 92.44 102 GLN A CA 1
ATOM 848 C C . GLN A 1 102 ? -11.522 12.084 0.805 1.00 92.44 102 GLN A C 1
ATOM 850 O O . GLN A 1 102 ? -12.014 13.071 1.349 1.00 92.44 102 GLN A O 1
ATOM 855 N N . TYR A 1 103 ? -10.442 11.482 1.309 1.00 93.31 103 TYR A N 1
ATOM 856 C CA . TYR A 1 103 ? -9.673 11.988 2.449 1.00 93.31 103 TYR A CA 1
ATOM 857 C C . TYR A 1 103 ? -8.185 11.680 2.295 1.00 93.31 103 TYR A C 1
ATOM 859 O O . TYR A 1 103 ? -7.798 10.793 1.540 1.00 93.31 103 TYR A O 1
ATOM 867 N N . LYS A 1 104 ? -7.348 12.388 3.061 1.00 93.50 104 LYS A N 1
ATOM 868 C CA . LYS A 1 104 ? -5.904 12.141 3.126 1.00 93.50 104 LYS A CA 1
ATOM 869 C C . LYS A 1 104 ? -5.588 10.958 4.040 1.00 93.50 104 LYS A C 1
ATOM 871 O O . LYS A 1 104 ? -5.997 10.945 5.200 1.00 93.50 104 LYS A O 1
ATOM 876 N N . VAL A 1 105 ? -4.837 9.987 3.537 1.00 93.62 105 VAL A N 1
ATOM 877 C CA . VAL A 1 105 ? -4.448 8.778 4.266 1.00 93.62 105 VAL A CA 1
ATOM 878 C C . VAL A 1 105 ? -3.187 9.065 5.079 1.00 93.62 105 VAL A C 1
ATOM 880 O O . VAL A 1 105 ? -2.190 9.572 4.567 1.00 93.62 105 VAL A O 1
ATOM 883 N N . ARG A 1 106 ? -3.210 8.718 6.368 1.00 93.94 106 ARG A N 1
ATOM 884 C CA . ARG A 1 106 ? -2.048 8.827 7.271 1.00 93.94 106 ARG A CA 1
ATOM 885 C C . ARG A 1 106 ? -1.574 7.459 7.739 1.00 93.94 106 ARG A C 1
ATOM 887 O O . ARG A 1 106 ? -0.376 7.172 7.728 1.00 93.94 106 ARG A O 1
ATOM 894 N N . TYR A 1 107 ? -2.528 6.612 8.108 1.00 95.81 107 TYR A N 1
ATOM 895 C CA . TYR A 1 107 ? -2.289 5.256 8.582 1.00 95.81 107 TYR A CA 1
ATOM 896 C C . TYR A 1 107 ? -2.646 4.263 7.489 1.00 95.81 107 TYR A C 1
ATOM 898 O O . TYR A 1 107 ? -3.651 4.423 6.799 1.00 95.81 107 TYR A O 1
ATOM 906 N N . VAL A 1 108 ? -1.836 3.221 7.348 1.00 95.00 108 VAL A N 1
ATOM 907 C CA . VAL A 1 108 ? -2.064 2.160 6.374 1.00 95.00 108 VAL A CA 1
ATOM 908 C C . VAL A 1 108 ? -2.025 0.793 7.035 1.00 95.00 108 VAL A C 1
ATOM 910 O O . VAL A 1 108 ? -1.272 0.538 7.981 1.00 95.00 108 VAL A O 1
ATOM 913 N N . LEU A 1 109 ? -2.851 -0.100 6.506 1.00 94.94 109 LEU A N 1
ATOM 914 C CA . LEU A 1 109 ? -2.914 -1.495 6.896 1.00 94.94 109 LEU A CA 1
ATOM 915 C C . LEU A 1 109 ? -2.773 -2.349 5.638 1.00 94.94 109 LEU A C 1
ATOM 917 O O . LEU A 1 109 ? -3.562 -2.219 4.705 1.00 94.94 109 LEU A O 1
ATOM 921 N N . ILE A 1 110 ? -1.766 -3.220 5.615 1.00 94.12 110 ILE A N 1
ATOM 922 C CA . ILE A 1 110 ? -1.579 -4.197 4.542 1.00 94.12 110 ILE A CA 1
ATOM 923 C C . ILE A 1 110 ? -1.937 -5.562 5.099 1.00 94.12 110 ILE A C 1
ATOM 925 O O . ILE A 1 110 ? -1.298 -6.045 6.038 1.00 94.12 110 ILE A O 1
ATOM 929 N N . VAL A 1 111 ? -2.955 -6.185 4.517 1.00 93.00 111 VAL A N 1
ATOM 930 C CA . VAL A 1 111 ? -3.462 -7.496 4.936 1.00 93.00 111 VAL A CA 1
ATOM 931 C C . VAL A 1 111 ? -3.347 -8.490 3.796 1.00 93.00 111 VAL A C 1
ATOM 933 O O . VAL A 1 111 ? -3.533 -8.134 2.634 1.00 93.00 111 VAL A O 1
ATOM 936 N N . ARG A 1 112 ? -3.039 -9.746 4.117 1.00 89.50 112 ARG A N 1
ATOM 937 C CA . ARG A 1 112 ? -3.119 -10.836 3.141 1.00 89.50 112 ARG A CA 1
ATOM 938 C C . ARG A 1 112 ? -4.589 -11.080 2.767 1.00 89.50 112 ARG A C 1
ATOM 940 O O . ARG A 1 112 ? -5.454 -10.964 3.639 1.00 89.50 112 ARG A O 1
ATOM 947 N N . LYS A 1 113 ? -4.850 -11.350 1.484 1.00 87.19 113 LYS A N 1
ATOM 948 C CA . LYS A 1 113 ? -6.183 -11.728 0.988 1.00 87.19 113 LYS A CA 1
ATOM 949 C C . LYS A 1 113 ? -6.674 -13.019 1.625 1.00 87.19 113 LYS A C 1
ATOM 951 O O . LYS A 1 113 ? -5.818 -13.902 1.868 1.00 87.19 113 LYS A O 1
#